Protein AF-0000000084791725 (afdb_homodimer)

Structure (mmCIF, N/CA/C/O backbone):
data_AF-0000000084791725-model_v1
#
loop_
_entity.id
_entity.type
_entity.pdbx_description
1 polymer 'Transcription initiation factor IIA gamma subunit C-terminal domain-containing protein'
#
loop_
_atom_site.group_PDB
_atom_site.id
_atom_site.type_symbol
_atom_site.label_atom_id
_atom_site.label_alt_id
_atom_site.label_comp_id
_atom_site.label_asym_id
_atom_site.label_entity_id
_atom_site.label_seq_id
_atom_site.pdbx_PDB_ins_code
_atom_site.Cartn_x
_atom_site.Cartn_y
_atom_site.Cartn_z
_atom_site.occupancy
_atom_site.B_iso_or_equiv
_atom_site.auth_seq_id
_atom_site.auth_comp_id
_atom_site.auth_asym_id
_atom_site.auth_atom_id
_atom_site.pdbx_PDB_model_num
ATOM 1 N N . MET A 1 1 ? 6.137 27.531 20.281 1 30.45 1 MET A N 1
ATOM 2 C CA . MET A 1 1 ? 6.535 26.312 19.578 1 30.45 1 MET A CA 1
ATOM 3 C C . MET A 1 1 ? 5.609 26.047 18.391 1 30.45 1 MET A C 1
ATOM 5 O O . MET A 1 1 ? 4.387 26.062 18.531 1 30.45 1 MET A O 1
ATOM 9 N N . SER A 1 2 ? 6.031 26.234 17.094 1 35.62 2 SER A N 1
ATOM 10 C CA . SER A 1 2 ? 5.324 26.281 15.82 1 35.62 2 SER A CA 1
ATOM 11 C C . SER A 1 2 ? 4.516 25.016 15.578 1 35.62 2 SER A C 1
ATOM 13 O O . SER A 1 2 ? 5.023 23.906 15.75 1 35.62 2 SER A O 1
ATOM 15 N N . ALA A 1 3 ? 3.34 24.953 15.93 1 36.22 3 ALA A N 1
ATOM 16 C CA . ALA A 1 3 ? 2.43 23.844 15.625 1 36.22 3 ALA A CA 1
ATOM 17 C C . ALA A 1 3 ? 2.586 23.391 14.18 1 36.22 3 ALA A C 1
ATOM 19 O O . ALA A 1 3 ? 2.25 24.141 13.25 1 36.22 3 ALA A O 1
ATOM 20 N N . ALA A 1 4 ? 3.885 23.062 13.789 1 37.16 4 ALA A N 1
ATOM 21 C CA . ALA A 1 4 ? 3.957 22.422 12.477 1 37.16 4 ALA A CA 1
ATOM 22 C C . ALA A 1 4 ? 2.652 21.703 12.141 1 37.16 4 ALA A C 1
ATOM 24 O O . ALA A 1 4 ? 2.299 20.719 12.781 1 37.16 4 ALA A O 1
ATOM 25 N N . LEU A 1 5 ? 1.629 22.469 12.086 1 36.62 5 LEU A N 1
ATOM 26 C CA . LEU A 1 5 ? 0.38 22.047 11.469 1 36.62 5 LEU A CA 1
ATOM 27 C C . LEU A 1 5 ? 0.645 21.047 10.344 1 36.62 5 LEU A C 1
ATOM 29 O O . LEU A 1 5 ? 1.339 21.359 9.375 1 36.62 5 LEU A O 1
ATOM 33 N N . GLN A 1 6 ? 1.229 19.875 10.711 1 42.72 6 GLN A N 1
ATOM 34 C CA . GLN A 1 6 ? 1.213 18.859 9.672 1 42.72 6 GLN A CA 1
ATOM 35 C C . GLN A 1 6 ? 0.042 19.062 8.711 1 42.72 6 GLN A C 1
ATOM 37 O O . GLN A 1 6 ? -1.115 18.859 9.086 1 42.72 6 GLN A O 1
ATOM 42 N N . HIS A 1 7 ? -0.127 20.297 8.273 1 44.56 7 HIS A N 1
ATOM 43 C CA . HIS A 1 7 ? -1.034 20.5 7.152 1 44.56 7 HIS A CA 1
ATOM 44 C C . HIS A 1 7 ? -1.248 19.219 6.367 1 44.56 7 HIS A C 1
ATOM 46 O O . HIS A 1 7 ? -0.32 18.719 5.73 1 44.56 7 HIS A O 1
ATOM 52 N N . GLN A 1 8 ? -1.947 18.312 6.953 1 49.81 8 GLN A N 1
ATOM 53 C CA . GLN A 1 8 ? -2.51 17.172 6.258 1 49.81 8 GLN A CA 1
ATOM 54 C C . GLN A 1 8 ? -3.096 17.578 4.91 1 49.81 8 GLN A C 1
ATOM 56 O O . GLN A 1 8 ? -4.25 18 4.828 1 49.81 8 GLN A O 1
ATOM 61 N N . VAL A 1 9 ? -2.504 18.562 4.184 1 52.84 9 VAL A N 1
ATOM 62 C CA . VAL A 1 9 ? -2.947 18.656 2.797 1 52.84 9 VAL A CA 1
ATOM 63 C C . VAL A 1 9 ? -3.299 17.281 2.26 1 52.84 9 VAL A C 1
ATOM 65 O O . VAL A 1 9 ? -2.566 16.312 2.486 1 52.84 9 VAL A O 1
ATOM 68 N N . LYS A 1 10 ? -4.703 17.062 2.074 1 64.5 10 LYS A N 1
ATOM 69 C CA . LYS A 1 10 ? -5.328 15.867 1.526 1 64.5 10 LYS A CA 1
ATOM 70 C C . LYS A 1 10 ? -4.68 15.461 0.206 1 64.5 10 LYS A C 1
ATOM 72 O O . LYS A 1 10 ? -5.066 15.945 -0.858 1 64.5 10 LYS A O 1
ATOM 77 N N . SER A 1 11 ? -3.438 15.156 0.204 1 84.81 11 SER A N 1
ATOM 78 C CA . SER A 1 11 ? -2.859 14.641 -1.032 1 84.81 11 SER A CA 1
ATOM 79 C C . SER A 1 11 ? -3.338 13.219 -1.318 1 84.81 11 SER A C 1
ATOM 81 O O . SER A 1 11 ? -3.305 12.359 -0.436 1 84.81 11 SER A O 1
ATOM 83 N N . LYS A 1 12 ? -4.051 13.211 -2.352 1 91 12 LYS A N 1
ATOM 84 C CA . LYS A 1 12 ? -4.5 11.891 -2.789 1 91 12 LYS A CA 1
ATOM 85 C C . LYS A 1 12 ? -3.33 11.055 -3.301 1 91 12 LYS A C 1
ATOM 87 O O . LYS A 1 12 ? -2.459 11.562 -4.008 1 91 12 LYS A O 1
ATOM 92 N N . VAL A 1 13 ? -3.352 9.852 -2.773 1 92.88 13 VAL A N 1
ATOM 93 C CA . VAL A 1 13 ? -2.334 8.914 -3.234 1 92.88 13 VAL A CA 1
ATOM 94 C C . VAL A 1 13 ? -2.998 7.738 -3.947 1 92.88 13 VAL A C 1
ATOM 96 O O . VAL A 1 13 ? -4.043 7.25 -3.51 1 92.88 13 VAL A O 1
ATOM 99 N N . ILE A 1 14 ? -2.395 7.379 -5.059 1 94.56 14 ILE A N 1
ATOM 100 C CA . ILE A 1 14 ? -2.871 6.215 -5.793 1 94.56 14 ILE A CA 1
ATO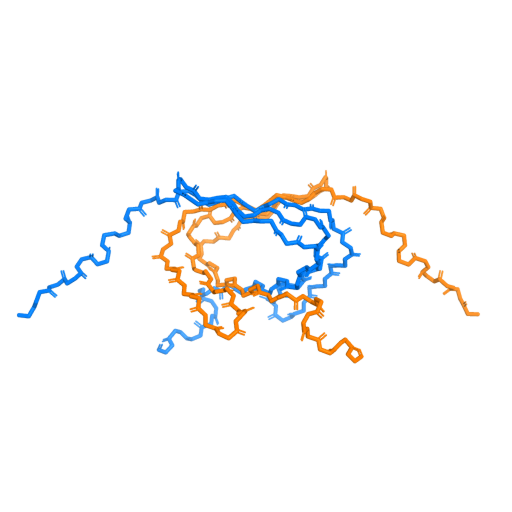M 101 C C . ILE A 1 14 ? -1.712 5.25 -6.035 1 94.56 14 ILE A C 1
ATOM 103 O O . ILE A 1 14 ? -0.66 5.645 -6.539 1 94.56 14 ILE A O 1
ATOM 107 N N . ILE A 1 15 ? -1.883 4.062 -5.645 1 95.12 15 ILE A N 1
ATOM 108 C CA . ILE A 1 15 ? -0.935 2.988 -5.922 1 95.12 15 ILE A CA 1
ATOM 109 C C . ILE A 1 15 ? -1.566 1.976 -6.875 1 95.12 15 ILE A C 1
ATOM 111 O O . ILE A 1 15 ? -2.666 1.478 -6.621 1 95.12 15 ILE A O 1
ATOM 115 N N . LYS A 1 16 ? -0.811 1.722 -7.961 1 94.44 16 LYS A N 1
ATOM 116 C CA . LYS A 1 16 ? -1.283 0.774 -8.969 1 94.44 16 LYS A CA 1
ATOM 117 C C . LYS A 1 16 ? -0.211 -0.259 -9.297 1 94.44 16 LYS A C 1
ATOM 119 O O . LYS A 1 16 ? 0.972 0.076 -9.398 1 94.44 16 LYS A O 1
ATOM 124 N N . GLY A 1 17 ? -0.651 -1.5 -9.43 1 95.5 17 GLY A N 1
ATOM 125 C CA . GLY A 1 17 ? 0.281 -2.551 -9.805 1 95.5 17 GLY A CA 1
ATOM 126 C C . GLY A 1 17 ? -0.399 -3.877 -10.094 1 95.5 17 GLY A C 1
ATOM 127 O O . GLY A 1 17 ? -1.617 -4 -9.945 1 95.5 17 GLY A O 1
ATOM 128 N N . HIS A 1 18 ? 0.36 -4.762 -10.68 1 93.75 18 HIS A N 1
ATOM 129 C CA . HIS A 1 18 ? -0.142 -6.113 -10.906 1 93.75 18 HIS A CA 1
ATOM 130 C C . HIS A 1 18 ? 0.108 -7.004 -9.695 1 93.75 18 HIS A C 1
ATOM 132 O O . HIS A 1 18 ? 1.242 -7.117 -9.227 1 93.75 18 HIS A O 1
ATOM 138 N N . LEU A 1 19 ? -0.991 -7.68 -9.234 1 91.88 19 LEU A N 1
ATOM 139 C CA . LEU A 1 19 ? -0.906 -8.516 -8.047 1 91.88 19 LEU A CA 1
ATOM 140 C C . LEU A 1 19 ? -0.18 -9.828 -8.352 1 91.88 19 LEU A C 1
ATOM 142 O O . LEU A 1 19 ? -0.585 -10.57 -9.25 1 91.88 19 LEU A O 1
ATOM 146 N N . ARG A 1 20 ? 0.833 -10.023 -7.547 1 91.94 20 ARG A N 1
ATOM 147 C CA . ARG A 1 20 ? 1.553 -11.289 -7.625 1 91.94 20 ARG A CA 1
ATOM 148 C C . ARG A 1 20 ? 1.18 -12.203 -6.461 1 91.94 20 ARG A C 1
ATOM 150 O O . ARG A 1 20 ? 0.86 -13.375 -6.668 1 91.94 20 ARG A O 1
ATOM 157 N N . THR A 1 21 ? 1.228 -11.68 -5.32 1 91.94 21 THR A N 1
ATOM 158 C CA . THR A 1 21 ? 0.901 -12.43 -4.109 1 91.94 21 THR A CA 1
ATOM 159 C C . THR A 1 21 ? 0.095 -11.57 -3.141 1 91.94 21 THR A C 1
ATOM 161 O O . THR A 1 21 ? 0.362 -10.375 -2.992 1 91.94 21 THR A O 1
ATOM 164 N N . TYR A 1 22 ? -0.872 -12.219 -2.615 1 90.06 22 TYR A N 1
ATOM 165 C CA . TYR A 1 22 ? -1.666 -11.578 -1.572 1 90.06 22 TYR A CA 1
ATOM 166 C C . TYR A 1 22 ? -1.811 -12.492 -0.361 1 90.06 22 TYR A C 1
ATOM 168 O O . TYR A 1 22 ? -2.131 -13.672 -0.502 1 90.06 22 TYR A O 1
ATOM 176 N N . ARG A 1 23 ? -1.584 -11.984 0.819 1 91.56 23 ARG A N 1
ATOM 177 C CA . ARG A 1 23 ? -1.764 -12.711 2.07 1 91.56 23 ARG A CA 1
ATOM 178 C C . ARG A 1 23 ? -2.4 -11.828 3.135 1 91.56 23 ARG A C 1
ATOM 180 O O . ARG A 1 23 ? -2.045 -10.648 3.266 1 91.56 23 ARG A O 1
ATOM 187 N N . PHE A 1 24 ? -3.486 -12.438 3.744 1 89.31 24 PHE A N 1
ATOM 188 C CA . PHE A 1 24 ? -4.109 -11.742 4.859 1 89.31 24 PHE A CA 1
ATOM 189 C C . PHE A 1 24 ? -3.998 -12.555 6.141 1 89.31 24 PHE A C 1
ATOM 191 O O . PHE A 1 24 ? -4.469 -13.695 6.203 1 89.31 24 PHE A O 1
ATOM 198 N N . CYS A 1 25 ? -3.264 -11.992 7.18 1 92.75 25 CYS A N 1
ATOM 199 C CA . CYS A 1 25 ? -3.123 -12.648 8.469 1 92.75 25 CYS A CA 1
ATOM 200 C C . CYS A 1 25 ? -3.098 -11.625 9.602 1 92.75 25 CYS A C 1
ATOM 202 O O . CYS A 1 25 ? -2.396 -10.617 9.516 1 92.75 25 CYS A O 1
ATOM 204 N N . ASP A 1 26 ? -3.842 -11.812 10.828 1 90.12 26 ASP A N 1
ATOM 205 C CA . ASP A 1 26 ? -3.855 -10.984 12.031 1 90.12 26 ASP A CA 1
ATOM 206 C C . ASP A 1 26 ? -4.098 -9.516 11.688 1 90.12 26 ASP A C 1
ATOM 208 O O . ASP A 1 26 ? -3.414 -8.633 12.211 1 90.12 26 ASP A O 1
ATOM 212 N N . ASN A 1 27 ? -4.957 -9.203 10.719 1 88 27 ASN A N 1
ATOM 213 C CA . ASN A 1 27 ? -5.367 -7.855 10.328 1 88 27 ASN A CA 1
ATOM 214 C C . ASN A 1 27 ? -4.25 -7.125 9.586 1 88 27 ASN A C 1
ATOM 216 O O . ASN A 1 27 ? -4.199 -5.895 9.594 1 88 27 ASN A O 1
ATOM 220 N N . VAL A 1 28 ? -3.449 -7.922 9.117 1 93.06 28 VAL A N 1
ATOM 221 C CA . VAL A 1 28 ? -2.369 -7.367 8.305 1 93.06 28 VAL A CA 1
ATOM 222 C C . VAL A 1 28 ? -2.494 -7.867 6.867 1 93.06 28 VAL A C 1
ATOM 224 O O . VAL A 1 28 ? -2.586 -9.07 6.625 1 93.06 28 VAL A O 1
ATOM 227 N N . TRP A 1 29 ? -2.529 -6.938 5.895 1 92 29 TRP A N 1
ATOM 228 C CA . TRP A 1 29 ? -2.545 -7.266 4.473 1 92 29 TRP A CA 1
ATOM 229 C C . TRP A 1 29 ? -1.141 -7.191 3.883 1 92 29 TRP A C 1
ATOM 231 O O . TRP A 1 29 ? -0.444 -6.188 4.047 1 92 29 TRP A O 1
ATOM 241 N N . THR A 1 30 ? -0.709 -8.25 3.295 1 94.69 30 THR A N 1
ATOM 242 C CA . THR A 1 30 ? 0.564 -8.266 2.584 1 94.69 30 THR A CA 1
ATOM 243 C C . THR A 1 30 ? 0.35 -8.516 1.094 1 94.69 30 THR A C 1
ATOM 245 O O . THR A 1 30 ? -0.297 -9.492 0.71 1 94.69 30 THR A O 1
ATOM 248 N N . PHE A 1 31 ? 0.868 -7.582 0.338 1 93 31 PHE A N 1
ATOM 249 C CA . PHE A 1 31 ? 0.804 -7.695 -1.114 1 93 31 PHE A CA 1
ATOM 250 C C . PHE A 1 31 ? 2.201 -7.68 -1.722 1 93 31 PHE A C 1
ATOM 252 O O . PHE A 1 31 ? 3.07 -6.93 -1.271 1 93 31 PHE A O 1
ATOM 259 N N . ILE A 1 32 ? 2.371 -8.469 -2.781 1 94.62 32 ILE A N 1
ATOM 260 C CA . ILE A 1 32 ? 3.5 -8.289 -3.686 1 94.62 32 ILE A CA 1
ATOM 261 C C . ILE A 1 32 ? 2.996 -7.859 -5.062 1 94.62 32 ILE A C 1
ATOM 263 O O . ILE A 1 32 ? 2.217 -8.578 -5.695 1 94.62 32 ILE A O 1
ATOM 267 N N . LEU A 1 33 ? 3.443 -6.684 -5.391 1 94.19 33 LEU A N 1
ATOM 268 C CA . LEU A 1 33 ? 2.982 -6.121 -6.652 1 94.19 33 LEU A CA 1
ATOM 269 C C . LEU A 1 33 ? 4.121 -6.051 -7.664 1 94.19 33 LEU A C 1
ATOM 271 O O . LEU A 1 33 ? 5.262 -5.75 -7.305 1 94.19 33 LEU A O 1
ATOM 275 N N . ALA A 1 34 ? 3.773 -6.375 -8.859 1 95.69 34 ALA A N 1
ATOM 276 C CA . ALA A 1 34 ? 4.688 -6.148 -9.977 1 95.69 34 ALA A CA 1
ATOM 277 C C . ALA A 1 34 ? 4.336 -4.867 -10.719 1 95.69 34 ALA A C 1
ATOM 279 O O . ALA A 1 34 ? 3.158 -4.555 -10.906 1 95.69 34 ALA A O 1
ATOM 280 N N . ASP A 1 35 ? 5.391 -4.156 -11.156 1 95.5 35 ASP A N 1
ATOM 281 C CA . ASP A 1 35 ? 5.242 -2.92 -11.914 1 95.5 35 ASP A CA 1
ATOM 282 C C . ASP A 1 35 ? 4.324 -1.937 -11.195 1 95.5 35 ASP A C 1
ATOM 284 O O . ASP A 1 35 ? 3.361 -1.434 -11.781 1 95.5 35 ASP A O 1
ATOM 288 N N . ALA A 1 36 ? 4.707 -1.709 -9.945 1 94.5 36 ALA A N 1
ATOM 289 C CA . ALA A 1 36 ? 3.885 -0.851 -9.094 1 94.5 36 ALA A CA 1
ATOM 290 C C . ALA A 1 36 ? 4.211 0.622 -9.328 1 94.5 36 ALA A C 1
ATOM 292 O O . ALA A 1 36 ? 5.383 1.004 -9.367 1 94.5 36 ALA A O 1
ATOM 293 N N . THR A 1 37 ? 3.148 1.374 -9.484 1 94.56 37 THR A N 1
ATOM 294 C CA . THR A 1 37 ? 3.303 2.814 -9.648 1 94.56 37 THR A CA 1
ATOM 295 C C . THR A 1 37 ? 2.648 3.564 -8.492 1 94.56 37 THR A C 1
ATOM 297 O O . THR A 1 37 ? 1.502 3.285 -8.133 1 94.56 37 THR A O 1
ATOM 300 N N . PHE A 1 38 ? 3.459 4.371 -7.828 1 91.88 38 PHE A N 1
ATOM 301 C CA . PHE A 1 38 ? 2.967 5.258 -6.781 1 91.88 38 PHE A CA 1
ATOM 302 C C . PHE A 1 38 ? 2.844 6.688 -7.293 1 91.88 38 PHE A C 1
ATOM 304 O O . PHE A 1 38 ? 3.822 7.27 -7.77 1 91.88 38 PHE A O 1
ATOM 311 N N . ARG A 1 39 ? 1.597 7.145 -7.188 1 92 39 ARG A N 1
ATOM 312 C CA . ARG A 1 39 ? 1.373 8.5 -7.668 1 92 39 ARG A CA 1
ATOM 313 C C . ARG A 1 39 ? 0.739 9.367 -6.586 1 92 39 ARG A C 1
ATOM 315 O O . ARG A 1 39 ? -0.228 8.961 -5.941 1 92 39 ARG A O 1
ATOM 322 N N . ASN A 1 40 ? 1.426 10.422 -6.285 1 86.44 40 ASN A N 1
ATOM 323 C CA . ASN A 1 40 ? 0.839 11.508 -5.512 1 86.44 40 ASN A CA 1
ATOM 324 C C . ASN A 1 40 ? 0.77 12.797 -6.328 1 86.44 40 ASN A C 1
ATOM 326 O O . ASN A 1 40 ? 1.228 12.844 -7.469 1 86.44 40 ASN A O 1
ATOM 330 N N . GLU A 1 41 ? 0.083 13.797 -5.965 1 82.62 41 GLU A N 1
ATOM 331 C CA . GLU A 1 41 ? -0.091 15.039 -6.711 1 82.62 41 GLU A CA 1
ATOM 332 C C . GLU A 1 41 ? 1.244 15.562 -7.234 1 82.62 41 GLU A C 1
ATOM 334 O O . GLU A 1 41 ? 1.306 16.156 -8.312 1 82.62 41 GLU A O 1
ATOM 339 N N . LYS A 1 42 ? 2.316 15.242 -6.578 1 80.56 42 LYS A N 1
ATOM 340 C CA . LYS A 1 42 ? 3.5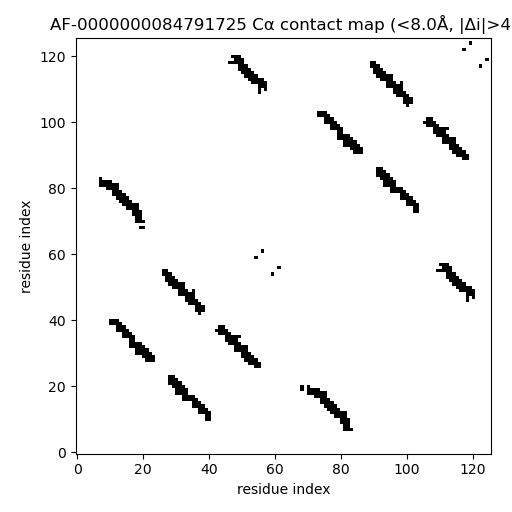92 15.859 -6.926 1 80.56 42 LYS A CA 1
ATOM 341 C C . LYS A 1 42 ? 4.582 14.82 -7.453 1 80.56 42 LYS A C 1
ATOM 343 O O . LYS A 1 42 ? 5.461 15.148 -8.25 1 80.56 42 LYS A O 1
ATOM 348 N N . ILE A 1 43 ? 4.34 13.633 -7.02 1 78.25 43 ILE A N 1
ATOM 349 C CA . ILE A 1 43 ? 5.387 12.664 -7.336 1 78.25 43 ILE A CA 1
ATOM 350 C C . ILE A 1 43 ? 4.758 11.375 -7.848 1 78.25 43 ILE A C 1
ATOM 352 O O . ILE A 1 43 ? 3.65 11.008 -7.441 1 78.25 43 ILE A O 1
ATOM 356 N N . SER A 1 44 ? 5.5 10.812 -8.914 1 88.44 44 SER A N 1
ATOM 357 C CA . SER A 1 44 ? 5.172 9.477 -9.406 1 88.44 44 SER A CA 1
ATOM 358 C C . SER A 1 44 ? 6.395 8.57 -9.406 1 88.44 44 SER A C 1
ATOM 360 O O . SER A 1 44 ? 7.453 8.953 -9.914 1 88.44 44 SER A O 1
ATOM 362 N N . GLU A 1 45 ? 6.258 7.48 -8.617 1 88.81 45 GLU A N 1
ATOM 363 C CA . GLU A 1 45 ? 7.336 6.5 -8.586 1 88.81 45 GLU A CA 1
ATOM 364 C C . GLU A 1 45 ? 6.855 5.137 -9.078 1 88.81 45 GLU A C 1
ATOM 366 O O . GLU A 1 45 ? 5.738 4.719 -8.766 1 88.81 45 GLU A O 1
ATOM 371 N N . THR A 1 46 ? 7.707 4.527 -9.914 1 92.56 46 THR A N 1
ATOM 372 C CA . THR A 1 46 ? 7.414 3.176 -10.383 1 92.56 46 THR A CA 1
ATOM 373 C C . THR A 1 46 ? 8.5 2.203 -9.93 1 92.56 46 THR A C 1
ATOM 375 O O . THR A 1 46 ? 9.695 2.492 -10.062 1 92.56 46 THR A O 1
ATOM 378 N N . LEU A 1 47 ? 8.016 1.128 -9.344 1 91.06 47 LEU A N 1
ATOM 379 C CA . LEU A 1 47 ? 8.922 0.089 -8.875 1 91.06 47 LEU A CA 1
ATOM 380 C C . LEU A 1 47 ? 8.633 -1.24 -9.562 1 91.06 47 LEU A C 1
ATOM 382 O O . LEU A 1 47 ? 7.484 -1.541 -9.891 1 91.06 47 LEU A O 1
ATOM 386 N N . GLY A 1 48 ? 9.727 -1.999 -9.883 1 93.31 48 GLY A N 1
ATOM 387 C CA . GLY A 1 48 ? 9.555 -3.291 -10.531 1 93.31 48 GLY A CA 1
ATOM 388 C C . GLY A 1 48 ? 8.75 -4.273 -9.703 1 93.31 48 GLY A C 1
ATOM 389 O O . GLY A 1 48 ? 7.773 -4.848 -10.188 1 93.31 48 GLY A O 1
ATOM 390 N N . ARG A 1 49 ? 9.305 -4.656 -8.547 1 94.31 49 ARG A N 1
ATOM 391 C CA . ARG A 1 49 ? 8.641 -5.539 -7.598 1 94.31 49 ARG A CA 1
ATOM 392 C C . ARG A 1 49 ? 8.664 -4.953 -6.191 1 94.31 49 ARG A C 1
ATOM 394 O O . ARG A 1 49 ? 9.734 -4.641 -5.664 1 94.31 49 ARG A O 1
ATOM 401 N N . VAL A 1 50 ? 7.477 -4.852 -5.609 1 95 50 VAL A N 1
ATOM 402 C CA . VAL A 1 50 ? 7.391 -4.207 -4.305 1 95 50 VAL A CA 1
ATOM 403 C C . VAL A 1 50 ? 6.559 -5.07 -3.357 1 95 50 VAL A C 1
ATOM 405 O O . VAL A 1 50 ? 5.547 -5.645 -3.76 1 95 50 VAL A O 1
ATOM 408 N N . LYS A 1 51 ? 7.059 -5.199 -2.172 1 94.62 51 LYS A N 1
ATOM 409 C CA . LYS A 1 51 ? 6.289 -5.809 -1.09 1 94.62 51 LYS A CA 1
ATOM 410 C C . LYS A 1 51 ? 5.586 -4.746 -0.248 1 94.62 51 LYS A C 1
ATOM 412 O O . LYS A 1 51 ? 6.23 -3.84 0.281 1 94.62 51 LYS A O 1
ATOM 417 N N . ILE A 1 52 ? 4.254 -4.797 -0.209 1 96 52 ILE A N 1
ATOM 418 C CA . ILE A 1 52 ? 3.436 -3.836 0.524 1 96 52 ILE A CA 1
ATOM 419 C C . ILE A 1 52 ? 2.818 -4.512 1.747 1 96 52 ILE A C 1
ATOM 421 O O . ILE A 1 52 ? 2.191 -5.566 1.631 1 96 52 ILE A O 1
ATOM 425 N N . VAL A 1 53 ? 3.039 -3.92 2.852 1 95.81 53 VAL A N 1
ATOM 426 C CA . VAL A 1 53 ? 2.393 -4.348 4.086 1 95.81 53 VAL A CA 1
ATOM 427 C C . VAL A 1 53 ? 1.448 -3.254 4.582 1 95.81 53 VAL A C 1
ATOM 429 O O . VAL A 1 53 ? 1.862 -2.109 4.773 1 95.81 53 VAL A O 1
ATOM 432 N N . ALA A 1 54 ? 0.189 -3.658 4.734 1 95.25 54 ALA A N 1
ATOM 433 C CA . ALA A 1 54 ? -0.827 -2.709 5.184 1 95.25 54 ALA A CA 1
ATOM 434 C C . ALA A 1 54 ? -1.434 -3.146 6.516 1 95.25 54 ALA A C 1
ATOM 436 O O . ALA A 1 54 ? -1.833 -4.301 6.672 1 95.25 54 ALA A O 1
ATOM 437 N N . CYS A 1 55 ? -1.423 -2.248 7.465 1 94.62 55 CYS A N 1
ATOM 438 C CA . CYS A 1 55 ? -2.004 -2.506 8.773 1 94.62 55 CYS A CA 1
ATOM 439 C C . CYS A 1 55 ? -3.012 -1.425 9.148 1 94.62 55 CYS A C 1
ATOM 441 O O . CYS A 1 55 ? -2.789 -0.243 8.883 1 94.62 55 CYS A O 1
ATOM 443 N N . ASP A 1 56 ? -4.07 -1.912 9.711 1 92.31 56 ASP A N 1
ATOM 444 C CA . ASP A 1 56 ? -5.051 -0.97 10.25 1 92.31 56 ASP A CA 1
ATOM 445 C C . ASP A 1 56 ? -4.477 -0.195 11.43 1 92.31 56 ASP A C 1
ATOM 447 O O . ASP A 1 56 ? -4.16 -0.782 12.469 1 92.31 56 ASP A O 1
ATOM 451 N N . SER A 1 57 ? -4.32 1.005 11.203 1 89.31 57 SER A N 1
ATOM 452 C CA . SER A 1 57 ? -3.676 1.832 12.219 1 89.31 57 SER A CA 1
ATOM 453 C C . SER A 1 57 ? -4.578 2.018 13.43 1 89.31 57 SER A C 1
ATOM 455 O O . SER A 1 57 ? -4.105 2.373 14.516 1 89.31 57 SER A O 1
ATOM 457 N N . ASN A 1 58 ? -5.824 1.87 13.164 1 85 58 ASN A N 1
ATOM 458 C CA . ASN A 1 58 ? -6.734 1.97 14.297 1 85 58 ASN A CA 1
ATOM 459 C C . ASN A 1 58 ? -6.539 0.815 15.273 1 85 58 ASN A C 1
ATOM 461 O O . ASN A 1 58 ? -6.941 0.905 16.438 1 85 58 ASN A O 1
ATOM 465 N N . LEU A 1 59 ? -5.965 -0.26 14.758 1 80.19 59 LEU A N 1
ATOM 466 C CA . LEU A 1 59 ? -5.809 -1.464 15.57 1 80.19 59 LEU A CA 1
ATOM 467 C C . LEU A 1 59 ? -4.398 -1.56 16.141 1 80.19 59 LEU A C 1
ATOM 469 O O . LEU A 1 59 ? -4.117 -2.416 16.984 1 80.19 59 LEU A O 1
ATOM 473 N N . ILE A 1 60 ? -3.471 -0.706 15.523 1 74.31 60 ILE A N 1
ATOM 474 C CA . ILE A 1 60 ? -2.084 -0.764 15.977 1 74.31 60 ILE A CA 1
ATOM 475 C C . ILE A 1 60 ? -1.837 0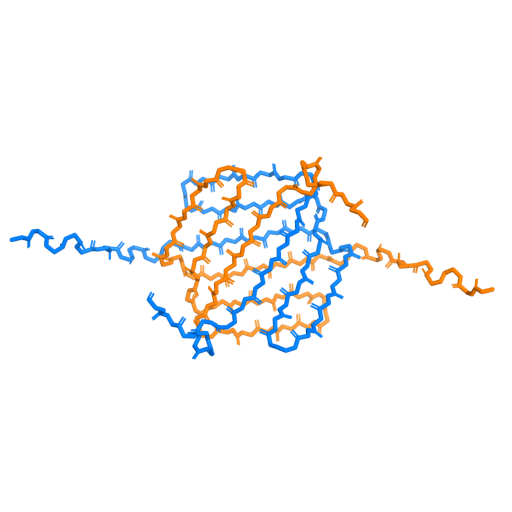.32 17.016 1 74.31 60 ILE A C 1
ATOM 477 O O . ILE A 1 60 ? -2.273 1.461 16.859 1 74.31 60 ILE A O 1
ATOM 481 N N . PRO A 1 61 ? -1.361 -0.045 18.188 1 64.25 61 PRO A N 1
ATOM 482 C CA . PRO A 1 61 ? -1.011 0.989 19.156 1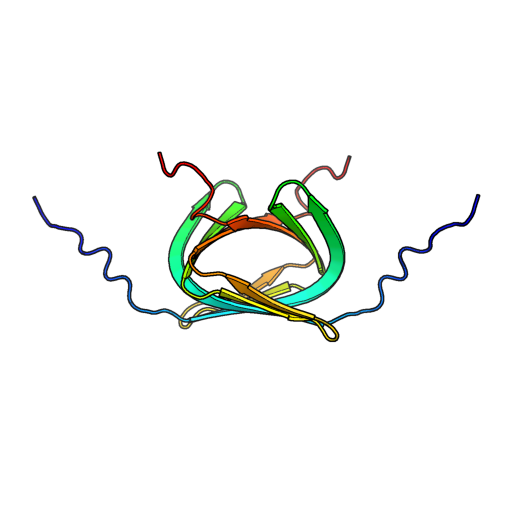 64.25 61 PRO A CA 1
ATOM 483 C C . PRO A 1 61 ? -0.06 2.041 18.594 1 64.25 61 PRO A C 1
ATOM 485 O O . PRO A 1 61 ? 0.892 1.699 17.891 1 64.25 61 PRO A O 1
ATOM 488 N N . GLN A 1 62 ? -0.561 3.248 18.281 1 58.88 62 GLN A N 1
ATOM 489 C CA . GLN A 1 62 ? 0.261 4.34 17.766 1 58.88 62 GLN A CA 1
ATOM 490 C C . GLN A 1 62 ? 1.195 4.883 18.844 1 58.88 62 GLN A C 1
ATOM 492 O O . GLN A 1 62 ? 0.739 5.348 19.891 1 58.88 62 GLN A O 1
ATOM 497 N N . ASP A 1 63 ? 2.107 4.176 19.109 1 48.19 63 ASP A N 1
ATOM 498 C CA . ASP A 1 63 ? 2.967 4.781 20.125 1 48.19 63 ASP A CA 1
ATOM 499 C C . ASP A 1 63 ? 3.549 6.105 19.641 1 48.19 63 ASP A C 1
ATOM 501 O O . ASP A 1 63 ? 3.742 6.297 18.438 1 48.19 63 ASP A O 1
ATOM 505 N N . MET B 1 1 ? 3.104 -33.375 -6.098 1 30.72 1 MET B N 1
ATOM 506 C CA . MET B 1 1 ? 2.752 -32.219 -5.293 1 30.72 1 MET B CA 1
ATOM 507 C C . MET B 1 1 ? 2.381 -31.031 -6.184 1 30.72 1 MET B C 1
ATOM 509 O O . MET B 1 1 ? 3.104 -30.703 -7.129 1 30.72 1 MET B O 1
ATOM 513 N N . SER B 1 2 ? 1.084 -30.594 -6.25 1 35.53 2 SER B N 1
ATOM 514 C CA 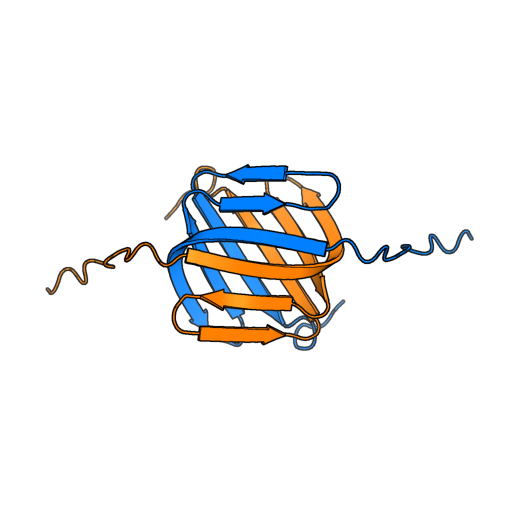. SER B 1 2 ? 0.416 -29.688 -7.176 1 35.53 2 SER B CA 1
ATOM 515 C C . SER B 1 2 ? 1.13 -28.344 -7.238 1 35.53 2 SER B C 1
ATOM 517 O O . SER B 1 2 ? 1.456 -27.75 -6.203 1 35.53 2 SER B O 1
ATOM 519 N N . ALA B 1 3 ? 1.994 -28.125 -8.086 1 36.31 3 ALA B N 1
ATOM 520 C CA . ALA B 1 3 ? 2.641 -26.844 -8.336 1 36.31 3 ALA B CA 1
ATOM 521 C C . ALA B 1 3 ? 1.624 -25.703 -8.32 1 36.31 3 ALA B C 1
ATOM 523 O O . ALA B 1 3 ? 0.773 -25.609 -9.203 1 36.31 3 ALA B O 1
ATOM 524 N N . ALA B 1 4 ? 0.828 -25.625 -7.184 1 37.28 4 ALA B N 1
ATOM 525 C CA . ALA B 1 4 ? 0.012 -24.422 -7.098 1 37.28 4 ALA B CA 1
ATOM 526 C C . ALA B 1 4 ? 0.676 -23.25 -7.828 1 37.28 4 ALA B C 1
ATOM 528 O O . ALA B 1 4 ? 1.712 -22.75 -7.391 1 37.28 4 ALA B O 1
ATOM 529 N N . LEU B 1 5 ? 0.887 -23.453 -9.07 1 36.78 5 LEU B N 1
ATOM 530 C CA . LEU B 1 5 ? 1.196 -22.344 -9.969 1 36.78 5 LEU B CA 1
ATOM 531 C C . LEU B 1 5 ? 0.538 -21.062 -9.484 1 36.78 5 LEU B C 1
ATOM 533 O O . LEU B 1 5 ? -0.686 -21 -9.344 1 36.78 5 LEU B O 1
ATOM 537 N N . GLN B 1 6 ? 0.994 -20.562 -8.305 1 42.94 6 GLN B N 1
ATOM 538 C CA . GLN B 1 6 ? 0.545 -19.203 -8.008 1 42.94 6 GLN B CA 1
ATOM 539 C C . GLN B 1 6 ? 0.216 -18.438 -9.289 1 42.94 6 GLN B C 1
ATOM 541 O O . GLN B 1 6 ? 1.114 -18.078 -10.047 1 42.94 6 GLN B O 1
ATOM 546 N N . HIS B 1 7 ? -0.532 -19.094 -10.156 1 45 7 HIS B N 1
ATOM 547 C CA . HIS B 1 7 ? -1.115 -18.344 -11.266 1 45 7 HIS B CA 1
ATOM 548 C C . HIS B 1 7 ? -1.175 -16.859 -10.953 1 45 7 HIS B C 1
ATOM 550 O O . HIS B 1 7 ? -1.871 -16.438 -10.023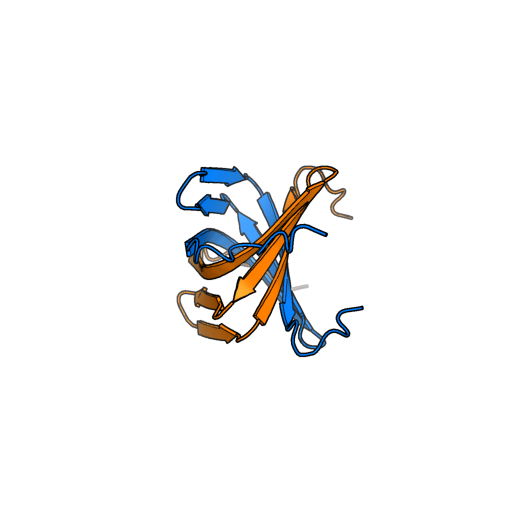 1 45 7 HIS B O 1
ATOM 556 N N . GLN B 1 8 ? -0.054 -16.234 -11.031 1 50.31 8 GLN B N 1
ATOM 557 C CA . GLN B 1 8 ? 0.07 -14.789 -11.062 1 50.31 8 GLN B CA 1
ATOM 558 C C . GLN B 1 8 ? -0.995 -14.164 -11.961 1 50.31 8 GLN B C 1
ATOM 560 O O . GLN B 1 8 ? -0.798 -14.039 -13.172 1 50.31 8 GLN B O 1
ATOM 565 N N . VAL B 1 9 ? -2.246 -14.727 -12.031 1 53.47 9 VAL B N 1
ATOM 566 C CA . VAL B 1 9 ? -3.27 -13.906 -12.672 1 53.47 9 VAL B CA 1
ATOM 567 C C . VAL B 1 9 ? -3.021 -12.438 -12.359 1 53.47 9 VAL B C 1
ATOM 569 O O . VAL B 1 9 ? -2.703 -12.078 -11.219 1 53.47 9 VAL B O 1
ATOM 572 N N . LYS B 1 10 ? -2.564 -11.648 -13.492 1 65 10 LYS B N 1
ATOM 573 C CA . LYS B 1 10 ? -2.309 -10.211 -13.508 1 65 10 LYS B CA 1
ATOM 574 C C . LYS B 1 10 ? -3.502 -9.438 -12.961 1 65 10 LYS B C 1
ATOM 576 O O . LYS B 1 10 ? -4.418 -9.094 -13.711 1 65 10 LYS B O 1
ATOM 581 N N . SER B 1 11 ? -3.912 -9.664 -11.758 1 84.75 11 SER B N 1
ATOM 582 C CA . SER B 1 11 ? -4.973 -8.836 -11.203 1 84.75 11 SER B CA 1
ATOM 583 C C . SER B 1 11 ? -4.457 -7.445 -10.844 1 84.75 11 SER B C 1
ATOM 585 O O . SER B 1 11 ? -3.424 -7.312 -10.18 1 84.75 11 SER B O 1
ATOM 587 N N . LYS B 1 12 ? -5.02 -6.578 -11.562 1 91.19 12 LYS B N 1
ATOM 588 C CA . LYS B 1 12 ? -4.68 -5.191 -11.258 1 91.19 12 LYS B CA 1
ATOM 589 C C . LYS B 1 12 ? -5.207 -4.785 -9.883 1 91.19 12 LYS B C 1
ATOM 591 O O . LYS B 1 12 ? -6.336 -5.121 -9.523 1 91.19 12 LYS B O 1
ATOM 596 N N . VAL B 1 13 ? -4.273 -4.184 -9.18 1 92.81 13 VAL B N 1
ATOM 597 C CA . VAL B 1 13 ? -4.66 -3.674 -7.867 1 92.81 13 VAL B CA 1
ATOM 598 C C . VAL B 1 13 ? -4.496 -2.156 -7.832 1 92.81 13 VAL B C 1
ATOM 600 O O . VAL B 1 13 ? -3.523 -1.617 -8.367 1 92.81 13 VAL B O 1
ATOM 603 N N . ILE B 1 14 ? -5.496 -1.523 -7.254 1 94.62 14 ILE B N 1
ATOM 604 C CA . ILE B 1 14 ? -5.43 -0.078 -7.07 1 94.62 14 ILE B CA 1
ATOM 605 C C . ILE B 1 14 ? -5.684 0.269 -5.605 1 94.62 14 ILE B C 1
ATOM 607 O O . ILE B 1 14 ? -6.672 -0.174 -5.02 1 94.62 14 ILE B O 1
ATOM 611 N N . ILE B 1 15 ? -4.805 0.974 -5.031 1 95.12 15 ILE B N 1
ATOM 612 C CA . ILE B 1 15 ? -4.961 1.51 -3.684 1 95.12 15 ILE B CA 1
ATOM 613 C C . ILE B 1 15 ? -5.078 3.031 -3.744 1 95.12 15 ILE B C 1
ATOM 615 O O . ILE B 1 15 ? -4.234 3.701 -4.344 1 95.12 15 ILE B O 1
ATOM 619 N N . LYS B 1 16 ? -6.164 3.51 -3.105 1 94.44 16 LYS B N 1
ATOM 620 C CA . LYS B 1 16 ? -6.414 4.949 -3.084 1 94.44 16 LYS B CA 1
ATOM 621 C C . LYS B 1 16 ? -6.688 5.438 -1.665 1 94.44 16 LYS B C 1
ATOM 623 O O . LYS B 1 16 ? -7.379 4.77 -0.894 1 94.44 16 LYS B O 1
ATOM 628 N N . GLY B 1 17 ? -6.105 6.578 -1.35 1 95.44 17 GLY B N 1
ATOM 629 C CA . GLY B 1 17 ? -6.355 7.164 -0.042 1 95.44 17 GLY B CA 1
ATOM 630 C C . GLY B 1 17 ? -5.785 8.562 0.102 1 95.44 17 GLY B C 1
ATOM 631 O O . GLY B 1 17 ? -5.133 9.07 -0.812 1 95.44 17 GLY B O 1
ATOM 632 N N . HIS B 1 18 ? -6.223 9.219 1.151 1 93.69 18 HIS B N 1
ATOM 633 C CA . HIS B 1 18 ? -5.664 10.531 1.465 1 93.69 18 HIS B CA 1
ATOM 634 C C . HIS B 1 18 ? -4.398 10.406 2.305 1 93.69 18 HIS B C 1
ATOM 636 O O . HIS B 1 18 ? -4.406 9.766 3.357 1 93.69 18 HIS B O 1
ATOM 642 N N . LEU B 1 19 ? -3.312 11.078 1.819 1 91.94 19 LEU B N 1
ATOM 643 C CA . LEU B 1 19 ? -2.021 11 2.492 1 91.94 19 LEU B CA 1
ATOM 644 C C . LEU B 1 19 ? -2.023 11.82 3.775 1 91.94 19 LEU B C 1
ATOM 646 O O . LEU B 1 19 ? -2.301 13.023 3.748 1 91.94 19 LEU B O 1
ATOM 650 N N . ARG B 1 20 ? -1.658 11.094 4.812 1 91.88 20 ARG B N 1
ATOM 651 C CA . ARG B 1 20 ? -1.482 11.766 6.098 1 91.88 20 ARG B CA 1
ATOM 652 C C . ARG B 1 20 ? -0.004 11.945 6.426 1 91.88 20 ARG B C 1
ATOM 654 O O . ARG B 1 20 ? 0.434 13.047 6.77 1 91.88 20 ARG B O 1
ATOM 661 N N . THR B 1 21 ? 0.693 10.922 6.324 1 92 21 THR B N 1
ATOM 662 C CA . THR B 1 21 ? 2.125 10.93 6.605 1 92 21 THR B CA 1
ATOM 663 C C . THR B 1 21 ? 2.885 10.102 5.578 1 92 21 THR B C 1
ATOM 665 O O . THR B 1 21 ? 2.418 9.039 5.164 1 92 21 THR B O 1
ATOM 668 N N . TYR B 1 22 ? 3.963 10.688 5.191 1 90.06 22 TYR B N 1
ATOM 669 C CA . TYR B 1 22 ? 4.871 9.969 4.305 1 90.06 22 TYR B CA 1
ATOM 670 C C . TYR B 1 22 ? 6.301 10.016 4.828 1 90.06 22 TYR B C 1
ATOM 672 O O . TYR B 1 22 ? 6.793 11.086 5.203 1 90.06 22 TYR B O 1
ATOM 680 N N . ARG B 1 23 ? 6.977 8.906 4.859 1 91.81 23 ARG B N 1
ATOM 681 C CA . ARG B 1 23 ? 8.383 8.812 5.254 1 91.81 23 ARG B CA 1
ATOM 682 C C . ARG B 1 23 ? 9.141 7.836 4.355 1 91.81 23 ARG B C 1
ATOM 684 O O . ARG B 1 23 ? 8.625 6.762 4.023 1 91.81 23 ARG B O 1
ATOM 691 N N . PHE B 1 24 ? 10.312 8.367 3.852 1 89.56 24 PHE B N 1
ATOM 692 C CA . PHE B 1 24 ? 11.18 7.5 3.074 1 89.56 24 PHE B CA 1
ATOM 693 C C . PHE B 1 24 ? 12.531 7.336 3.76 1 89.56 24 PHE B C 1
ATOM 695 O O . PHE B 1 24 ? 13.234 8.32 4.008 1 89.56 24 PHE B O 1
ATOM 702 N N . CYS B 1 25 ? 12.883 6.039 4.156 1 93.12 25 CYS B N 1
ATOM 703 C CA . CYS B 1 25 ? 14.164 5.738 4.777 1 93.12 25 CYS B CA 1
ATOM 704 C C . CYS B 1 25 ? 14.656 4.355 4.371 1 93.12 25 CYS B C 1
ATOM 706 O O . CYS B 1 25 ? 13.891 3.389 4.387 1 93.12 25 CYS B O 1
ATOM 708 N N . ASP B 1 26 ? 16.047 4.117 3.982 1 90.44 26 ASP B N 1
ATOM 709 C CA . ASP B 1 26 ? 16.703 2.85 3.654 1 90.44 26 ASP B CA 1
ATOM 710 C C . ASP B 1 26 ? 15.898 2.076 2.607 1 90.44 26 ASP B C 1
ATOM 712 O O . ASP B 1 26 ? 15.695 0.869 2.742 1 90.44 26 ASP B O 1
ATOM 716 N N . ASN B 1 27 ? 15.297 2.748 1.616 1 88.19 27 ASN B N 1
ATOM 717 C CA . ASN B 1 27 ? 14.57 2.158 0.496 1 88.19 27 ASN B CA 1
ATOM 718 C C . ASN B 1 27 ? 13.227 1.582 0.938 1 88.19 27 ASN B C 1
ATOM 720 O O . ASN B 1 27 ? 12.711 0.657 0.312 1 88.19 27 ASN B O 1
ATOM 724 N N . VAL B 1 28 ? 12.859 2.094 1.976 1 93.19 28 VAL B N 1
ATOM 725 C CA . VAL B 1 28 ? 11.539 1.706 2.479 1 93.19 28 VAL B CA 1
ATOM 726 C C . VAL B 1 28 ? 10.617 2.92 2.49 1 93.19 28 VAL B C 1
ATOM 728 O O . VAL B 1 28 ? 10.953 3.963 3.053 1 93.19 28 VAL B O 1
ATOM 731 N N . TRP B 1 29 ? 9.445 2.809 1.834 1 92.19 29 TRP B N 1
ATOM 732 C CA . TRP B 1 29 ? 8.414 3.844 1.846 1 92.19 29 TRP B CA 1
ATOM 733 C C . TRP B 1 29 ? 7.355 3.541 2.898 1 92.19 29 TRP B C 1
ATOM 735 O O . TRP B 1 29 ? 6.801 2.438 2.934 1 92.19 29 TRP B O 1
ATOM 745 N N . THR B 1 30 ? 7.137 4.453 3.791 1 94.75 30 THR B N 1
ATOM 746 C CA . THR B 1 30 ? 6.066 4.332 4.77 1 94.75 30 THR B CA 1
ATOM 747 C C . THR B 1 30 ? 5.023 5.426 4.57 1 94.75 30 THR B C 1
ATOM 749 O O . THR B 1 30 ? 5.359 6.613 4.543 1 94.75 30 THR B O 1
ATOM 752 N N . PHE B 1 31 ? 3.814 4.973 4.395 1 93 31 PHE B N 1
ATOM 753 C CA . PHE B 1 31 ? 2.691 5.891 4.242 1 93 31 PHE B CA 1
ATOM 754 C C . PHE B 1 31 ? 1.64 5.637 5.316 1 93 31 PHE B C 1
ATOM 756 O O . PHE B 1 31 ? 1.368 4.488 5.668 1 93 31 PHE B O 1
ATOM 763 N N . ILE B 1 32 ? 1.031 6.719 5.77 1 94.56 32 ILE B N 1
ATOM 764 C CA . ILE B 1 32 ? -0.229 6.621 6.496 1 94.56 32 ILE B CA 1
ATOM 765 C C . ILE B 1 32 ? -1.344 7.281 5.688 1 94.56 32 ILE B C 1
ATOM 767 O O . ILE B 1 32 ? -1.271 8.469 5.375 1 94.56 32 ILE B O 1
ATOM 771 N N . LEU B 1 33 ? -2.266 6.422 5.359 1 94.25 33 LEU B N 1
ATOM 772 C CA . LEU B 1 33 ? -3.363 6.902 4.527 1 94.25 33 LEU B CA 1
ATOM 773 C C . LEU B 1 33 ? -4.668 6.938 5.316 1 94.25 33 LEU B C 1
ATOM 775 O O . LEU B 1 33 ? -4.93 6.055 6.133 1 94.25 33 LEU B O 1
ATOM 779 N N . ALA B 1 34 ? -5.395 7.969 5.066 1 95.56 34 ALA B N 1
ATOM 780 C CA . ALA B 1 34 ? -6.766 8.039 5.57 1 95.56 34 ALA B CA 1
ATOM 781 C C . ALA B 1 34 ? -7.77 7.676 4.48 1 95.56 34 ALA B C 1
ATOM 783 O O . ALA B 1 34 ? -7.598 8.055 3.32 1 95.56 34 ALA B O 1
ATOM 784 N N . ASP B 1 35 ? -8.836 6.977 4.914 1 95.44 35 ASP B N 1
ATOM 785 C CA . ASP B 1 35 ? -9.906 6.566 4.012 1 95.44 35 ASP B CA 1
ATOM 786 C C . ASP B 1 35 ? -9.352 5.836 2.793 1 95.44 35 ASP B C 1
ATOM 788 O O . ASP B 1 35 ? -9.656 6.191 1.654 1 95.44 35 ASP B O 1
ATOM 792 N N . ALA B 1 36 ? -8.555 4.816 3.129 1 94.38 36 ALA B N 1
ATOM 793 C CA . ALA B 1 36 ? -7.887 4.066 2.074 1 94.38 36 ALA B CA 1
ATOM 794 C C . ALA B 1 36 ? -8.805 2.996 1.491 1 94.38 36 ALA B C 1
ATOM 796 O O . ALA B 1 36 ? -9.461 2.262 2.234 1 94.38 36 ALA B O 1
ATOM 797 N N . THR B 1 37 ? -8.828 2.967 0.177 1 94.44 37 THR B N 1
ATOM 798 C CA . THR B 1 37 ? -9.617 1.957 -0.521 1 94.44 37 THR B CA 1
ATOM 799 C C . THR B 1 37 ? -8.711 1.044 -1.349 1 94.44 37 THR B C 1
ATOM 801 O O . THR B 1 37 ? -7.852 1.521 -2.09 1 94.44 37 THR B O 1
ATOM 804 N N . PHE B 1 38 ? -8.828 -0.231 -1.063 1 91.75 38 PHE B N 1
ATOM 805 C CA . PHE B 1 38 ? -8.141 -1.25 -1.848 1 91.75 38 PHE B CA 1
ATOM 806 C C . PHE B 1 38 ? -9.109 -1.939 -2.803 1 91.75 38 PHE B C 1
ATOM 808 O O . PHE B 1 38 ? -10.125 -2.492 -2.375 1 91.75 38 PHE B O 1
ATOM 815 N N . ARG B 1 39 ? -8.711 -1.819 -4.074 1 92.06 39 ARG B N 1
ATOM 816 C CA . ARG B 1 39 ? -9.578 -2.436 -5.07 1 92.06 39 ARG B CA 1
ATOM 817 C C . ARG B 1 39 ? -8.797 -3.4 -5.957 1 92.06 39 ARG B C 1
ATOM 819 O O . ARG B 1 39 ? -7.723 -3.064 -6.449 1 92.06 39 ARG B O 1
ATOM 826 N N . ASN B 1 40 ? -9.273 -4.617 -5.949 1 86.62 40 ASN B N 1
ATOM 827 C CA . ASN B 1 40 ? -8.859 -5.586 -6.957 1 86.62 40 ASN B CA 1
ATOM 828 C C . ASN B 1 40 ? -10.031 -6.023 -7.824 1 86.62 40 ASN B C 1
ATOM 830 O O . ASN B 1 40 ? -11.172 -5.617 -7.59 1 86.62 40 ASN B O 1
ATOM 834 N N . GLU B 1 41 ? -9.883 -6.656 -8.922 1 82.75 41 GLU B N 1
ATOM 835 C CA . GLU B 1 41 ? -10.938 -7.059 -9.852 1 82.75 41 GLU B CA 1
ATOM 836 C C . GLU B 1 41 ? -12.117 -7.684 -9.102 1 82.75 41 GLU B C 1
ATOM 838 O O . GLU B 1 41 ? -13.266 -7.535 -9.516 1 82.75 41 GLU B O 1
ATOM 843 N N . LYS B 1 42 ? -11.891 -8.25 -7.973 1 80.69 42 LYS B N 1
ATOM 844 C CA . LYS B 1 42 ? -12.938 -9.031 -7.312 1 80.69 42 LYS B CA 1
ATOM 845 C C . LYS B 1 42 ? -13.328 -8.406 -5.977 1 80.69 42 LYS B C 1
ATOM 847 O O . LYS B 1 42 ? -14.461 -8.547 -5.527 1 80.69 42 LYS B O 1
ATOM 852 N N . ILE B 1 43 ? -12.375 -7.695 -5.461 1 78.75 43 ILE B N 1
ATOM 853 C CA . ILE B 1 43 ? -12.648 -7.262 -4.094 1 78.75 43 ILE B CA 1
ATOM 854 C C . ILE B 1 43 ? -12.281 -5.785 -3.939 1 78.75 43 ILE B C 1
ATOM 856 O O . ILE B 1 43 ? -11.359 -5.297 -4.602 1 78.75 43 ILE B O 1
ATOM 860 N N . SER B 1 44 ? -13.195 -5.102 -3.127 1 88.5 44 SER B N 1
ATOM 861 C CA . SER B 1 44 ? -12.914 -3.732 -2.705 1 88.5 44 SER B CA 1
ATOM 862 C C . SER B 1 44 ? -13.023 -3.588 -1.19 1 88.5 44 SER B C 1
ATOM 864 O O . SER B 1 44 ? -14.016 -4.008 -0.591 1 88.5 44 SER B O 1
ATOM 866 N N . GLU B 1 45 ? -11.875 -3.193 -0.603 1 88.5 45 GLU B N 1
ATOM 867 C CA . GLU B 1 45 ? -11.867 -2.951 0.837 1 88.5 45 GLU B CA 1
ATOM 868 C C . GLU B 1 45 ? -11.516 -1.501 1.151 1 88.5 45 GLU B C 1
ATOM 870 O O . GLU B 1 45 ? -10.656 -0.91 0.497 1 88.5 45 GLU B O 1
ATOM 875 N N . THR B 1 46 ? -12.273 -0.951 2.111 1 92.38 46 THR B N 1
ATOM 876 C CA . THR B 1 46 ? -11.984 0.401 2.574 1 92.38 46 THR B CA 1
ATOM 877 C C . THR B 1 46 ? -11.641 0.403 4.059 1 92.38 46 THR B C 1
ATOM 879 O O . THR B 1 46 ? -12.328 -0.234 4.863 1 92.38 46 THR B O 1
ATOM 882 N N . LEU B 1 47 ? -10.523 1.045 4.32 1 90.62 47 LEU B N 1
ATOM 883 C CA . LEU B 1 47 ? -10.062 1.156 5.699 1 90.62 47 LEU B CA 1
ATOM 884 C C . LEU B 1 47 ? -9.977 2.617 6.129 1 90.62 47 LEU B C 1
ATOM 886 O O . LEU B 1 47 ? -9.688 3.492 5.312 1 90.62 47 LEU B O 1
ATOM 890 N N . GLY B 1 48 ? -10.359 2.893 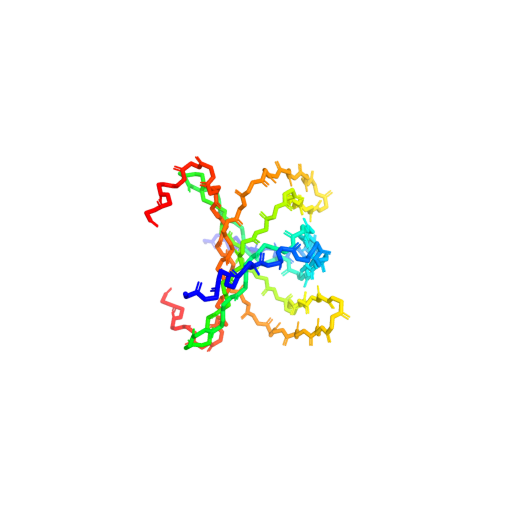7.422 1 93.12 48 GLY B N 1
ATOM 891 C CA . GLY B 1 48 ? -10.297 4.254 7.93 1 93.12 48 GLY B CA 1
ATOM 892 C C . GLY B 1 48 ? -8.898 4.836 7.898 1 93.12 48 GLY B C 1
ATOM 893 O O . GLY B 1 48 ? -8.672 5.902 7.32 1 93.12 48 GLY B O 1
ATOM 894 N N . ARG B 1 49 ? -8.008 4.277 8.727 1 94.25 49 ARG B N 1
ATOM 895 C CA . ARG B 1 49 ? -6.602 4.668 8.773 1 94.25 49 ARG B CA 1
ATOM 896 C C . ARG B 1 49 ? -5.688 3.453 8.625 1 94.25 49 ARG B C 1
ATOM 898 O O . ARG B 1 49 ? -5.801 2.492 9.391 1 94.25 49 ARG B O 1
ATOM 905 N N . VAL B 1 50 ? -4.781 3.545 7.66 1 94.94 50 VAL B N 1
ATOM 906 C CA . VAL B 1 50 ? -3.932 2.395 7.383 1 94.94 50 VAL B CA 1
ATOM 907 C C . VAL B 1 50 ? -2.475 2.84 7.285 1 94.94 50 VAL B C 1
ATOM 909 O O . VAL B 1 50 ? -2.178 3.898 6.723 1 94.94 50 VAL B O 1
ATOM 912 N N . LYS B 1 51 ? -1.652 2.074 7.895 1 94.62 51 LYS B N 1
ATOM 913 C CA . LYS B 1 51 ? -0.211 2.232 7.727 1 94.62 51 LYS B CA 1
ATOM 914 C C . LYS B 1 51 ? 0.325 1.289 6.652 1 94.62 51 LYS B C 1
ATOM 916 O O . LYS B 1 51 ? 0.145 0.073 6.742 1 94.62 51 LYS B O 1
ATOM 921 N N . ILE B 1 52 ? 0.896 1.857 5.582 1 96 52 ILE B N 1
ATOM 922 C CA . ILE B 1 52 ? 1.426 1.093 4.457 1 96 52 ILE B CA 1
ATOM 923 C C . ILE B 1 52 ? 2.951 1.158 4.461 1 96 52 ILE B C 1
ATOM 925 O O . ILE B 1 52 ? 3.531 2.244 4.52 1 96 52 ILE B O 1
ATOM 929 N N . VAL B 1 53 ? 3.533 0.022 4.434 1 95.88 53 VAL B N 1
ATOM 930 C CA . VAL B 1 53 ? 4.98 -0.088 4.281 1 95.88 53 VAL B CA 1
ATOM 931 C C . VAL B 1 53 ? 5.309 -0.767 2.955 1 95.88 53 VAL B C 1
ATOM 933 O O . VAL B 1 53 ? 4.848 -1.878 2.688 1 95.88 53 VAL B O 1
ATOM 936 N N . ALA B 1 54 ? 6.098 -0.042 2.152 1 95.31 54 ALA B N 1
ATOM 937 C CA . ALA B 1 54 ? 6.48 -0.566 0.843 1 95.31 54 ALA B CA 1
ATOM 938 C C . ALA B 1 54 ? 7.992 -0.74 0.74 1 95.31 54 ALA B C 1
ATOM 940 O O . ALA B 1 54 ? 8.75 0.174 1.067 1 95.31 54 ALA B O 1
ATOM 941 N N . CYS B 1 55 ? 8.398 -1.916 0.367 1 94.75 55 CYS B N 1
ATOM 942 C CA . CYS B 1 55 ? 9.805 -2.227 0.181 1 94.75 55 CYS B CA 1
ATOM 943 C C . CYS B 1 55 ? 10.062 -2.791 -1.211 1 94.75 55 CYS B C 1
ATOM 945 O O . CYS B 1 55 ? 9.266 -3.584 -1.719 1 94.75 55 CYS B O 1
ATOM 947 N N . ASP B 1 56 ? 11.141 -2.324 -1.743 1 92.44 56 ASP B N 1
ATOM 948 C CA . ASP B 1 56 ? 11.578 -2.895 -3.016 1 92.44 56 ASP B CA 1
ATOM 949 C C . ASP B 1 56 ? 12.023 -4.344 -2.846 1 92.44 56 ASP B C 1
ATOM 951 O O . ASP B 1 56 ? 13.008 -4.621 -2.154 1 92.44 56 ASP B O 1
ATOM 955 N N . SER B 1 57 ? 11.273 -5.156 -3.418 1 89.44 57 SER B N 1
ATOM 956 C CA . SER B 1 57 ? 11.531 -6.582 -3.232 1 89.44 57 SER B CA 1
ATOM 957 C C . SER B 1 57 ? 12.797 -7.016 -3.965 1 89.44 57 SER B C 1
ATOM 959 O O . SER B 1 57 ? 13.352 -8.07 -3.672 1 89.44 57 SER B O 1
ATOM 961 N N . ASN B 1 58 ? 13.102 -6.227 -4.938 1 85 58 ASN B N 1
ATOM 962 C CA . ASN B 1 58 ? 14.344 -6.551 -5.633 1 85 58 ASN B CA 1
ATOM 963 C C . ASN B 1 58 ? 15.562 -6.336 -4.734 1 85 58 ASN B C 1
ATOM 965 O O . ASN B 1 58 ? 16.641 -6.879 -5 1 85 58 ASN B O 1
ATOM 969 N N . LEU B 1 59 ? 15.383 -5.512 -3.732 1 79.81 59 LEU B N 1
ATOM 970 C CA . LEU B 1 59 ? 16.5 -5.148 -2.861 1 79.81 59 LEU B CA 1
ATOM 971 C C . LEU B 1 59 ? 16.469 -5.973 -1.577 1 79.81 59 LEU B C 1
ATOM 973 O O . LEU B 1 59 ? 17.422 -5.938 -0.794 1 79.81 59 LEU B O 1
ATOM 977 N N . ILE B 1 60 ? 15.25 -6.641 -1.334 1 74.12 60 ILE B N 1
ATOM 978 C CA . ILE B 1 60 ? 15.125 -7.414 -0.103 1 74.12 60 ILE B CA 1
ATOM 979 C C . ILE B 1 60 ? 15.445 -8.883 -0.379 1 74.12 60 ILE B C 1
ATOM 981 O O . ILE B 1 60 ? 14.984 -9.445 -1.373 1 74.12 60 ILE B O 1
ATOM 985 N N . PRO B 1 61 ? 16.375 -9.445 0.325 1 64 61 PRO B N 1
ATOM 986 C CA . PRO B 1 61 ? 16.625 -10.875 0.156 1 64 61 PRO B CA 1
ATOM 987 C C . PRO B 1 61 ? 15.352 -11.711 0.323 1 64 61 PRO B C 1
ATOM 989 O O . PRO B 1 61 ? 14.555 -11.453 1.226 1 64 61 PRO B O 1
ATOM 992 N N . GLN B 1 62 ? 14.758 -12.219 -0.779 1 58.44 62 GLN B N 1
ATOM 993 C CA . GLN B 1 62 ? 13.578 -13.07 -0.726 1 58.44 62 GLN B CA 1
ATOM 994 C C . GLN B 1 62 ? 13.914 -14.438 -0.144 1 58.44 62 GLN B C 1
ATOM 996 O O . GLN B 1 62 ? 14.75 -15.156 -0.686 1 58.44 62 GLN B O 1
ATOM 1001 N N . ASP B 1 63 ? 14.094 -14.453 1.048 1 48 63 ASP B N 1
ATOM 1002 C CA . ASP B 1 63 ? 14.398 -15.797 1.531 1 48 63 ASP B CA 1
ATOM 1003 C C . ASP B 1 63 ? 13.273 -16.766 1.183 1 48 63 ASP B C 1
ATOM 1005 O O . ASP B 1 63 ? 12.109 -16.375 1.055 1 48 63 ASP B O 1
#

pLDDT: mean 81.86, std 19.25, range [30.45, 96.0]

Solvent-accessible surface area (backbone atoms only — not comparable to full-atom values): 6881 Å² total; per-residue (Å²): 132,82,74,73,64,73,69,54,60,75,37,52,34,40,36,36,22,30,36,57,44,77,48,80,59,97,72,28,42,37,36,30,27,35,60,26,34,40,35,41,90,86,44,75,46,77,40,66,40,33,38,35,38,38,33,46,43,82,78,41,85,79,123,130,81,74,73,63,72,68,53,57,75,38,53,33,40,35,36,24,29,38,61,44,79,48,81,57,98,72,29,42,37,36,31,26,36,60,24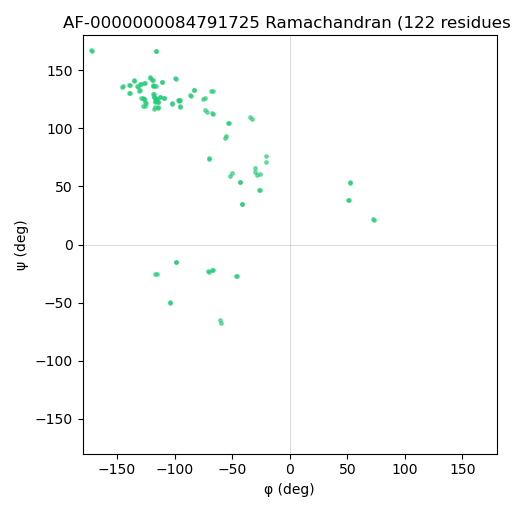,33,41,37,40,90,86,46,75,46,76,41,66,39,33,38,34,38,37,33,46,44,83,78,42,85,80,123

InterPro domains:
  IPR003194 Transcription initiation factor IIA, gamma subunit [PTHR10966] (1-59)
  IPR009088 Transcription factor IIA, beta-barrel [G3DSA:2.30.18.10] (11-60)
  IPR009088 Transcription factor IIA, beta-barrel [SSF50784] (8-57)
  IPR015871 Transcription initiation factor IIA, gamma subunit, C-terminal [PF02751] (16-57)
  IPR015871 Transcription initiation factor IIA, gamma subunit, C-terminal [cd10014] (15-58)

Sequence (126 aa):
MSAALQHQVKSKVIIKGHLRTYRFCDNVWTFILADATFRNEKISETLGRVKIVACDSNLIPQDMSAALQHQVKSKVIIKGHLRTYRFCDNVWTFILADATFRNEKISETLGRVKIVACDSNLIPQD

Foldseek 3Di:
DPCVVVPPPVWDKDKDFAWDDWDDDPQKIKTKGAQIWIDTPVDIDTDGIDIDIDHDPVPDPPD/DPCVVVPPPVWDKDKDFAWDDWDDDPQKIKTKGAQIWIDTPVDIDTDGIDIDIDHDPVPPPPD

Secondary structure (DSSP, 8-state):
----------EEEEEEEEEEEEEEETTEEEEEEEEEEEEESS-EEEEEEEEEEEEETTTS---/----------EEEEEEEEEEEEEEETTEEEEEEEEEEEEESS-EEEEEEEEEEEEETTTS---

Nearest PDB structures (foldseek):
  7zwc-assembly1_V  TM=8.100E-01  e=1.991E-06  Homo sapiens
  7zsa-assembly1_V  TM=7.259E-01  e=1.443E-05  Saccharomyces cerevisiae
  1nh2-assembly1_C  TM=8.722E-01  e=5.483E-03  Saccharomyces cerevisiae
  7oha-assembly1_L  TM=7.843E-01  e=2.669E-03  Saccharomyces cerevisiae
  7enc-assembly1_DQ  TM=7.804E-01  e=6.565E-03  Homo sapiens

Organism: Brachypodium distachyon (NCBI:txid15368)

Radius of gyration: 15.22 Å; Cα contacts (8 Å, |Δi|>4): 290; chains: 2; bounding box: 30×58×34 Å